Protein AF-A0A835NAH2-F1 (afdb_monomer_lite)

pLDDT: mean 70.69, std 14.14, range [41.22, 88.5]

InterPro domains:
  IPR032443 RAWUL domain [PF16207] (30-83)
  IPR044171 Protein LAX PANICLE 2-like [PTHR47290] (9-101)

Structure (mmCIF, N/CA/C/O backbone):
data_AF-A0A835NAH2-F1
#
_entry.id   AF-A0A835NAH2-F1
#
loop_
_atom_site.group_PDB
_atom_site.id
_atom_site.type_symbol
_atom_site.label_atom_id
_atom_site.label_alt_id
_atom_site.label_comp_id
_atom_site.label_asym_id
_atom_site.label_entity_id
_atom_site.label_seq_id
_atom_site.pdbx_PDB_ins_code
_atom_site.Cartn_x
_atom_site.Cartn_y
_atom_site.Cartn_z
_atom_site.occupancy
_atom_site.B_iso_or_equiv
_atom_site.auth_seq_id
_atom_site.auth_comp_id
_atom_site.auth_asym_id
_atom_site.auth_atom_id
_atom_site.pdbx_PDB_model_num
ATOM 1 N N . MET A 1 1 ? 11.356 6.277 -12.354 1.00 52.03 1 MET A N 1
ATOM 2 C CA . MET A 1 1 ? 10.569 6.919 -11.274 1.00 52.03 1 MET A CA 1
ATOM 3 C C . MET A 1 1 ? 9.251 6.183 -11.184 1.00 52.03 1 MET A C 1
ATOM 5 O O . MET A 1 1 ? 8.492 6.306 -12.127 1.00 52.03 1 MET A O 1
ATOM 9 N N . ILE A 1 2 ? 9.009 5.384 -10.144 1.00 61.72 2 ILE A N 1
ATOM 10 C CA . ILE A 1 2 ? 7.792 4.560 -10.062 1.00 61.72 2 ILE A CA 1
ATOM 11 C C . ILE A 1 2 ? 6.672 5.428 -9.482 1.00 61.72 2 ILE A C 1
ATOM 13 O O . ILE A 1 2 ? 6.851 6.081 -8.451 1.00 61.72 2 ILE A O 1
ATOM 17 N N . LEU A 1 3 ? 5.539 5.483 -10.169 1.00 62.50 3 LEU A N 1
ATOM 18 C CA . LEU A 1 3 ? 4.367 6.243 -9.766 1.00 62.50 3 LEU A CA 1
ATOM 19 C C . LEU A 1 3 ? 3.326 5.262 -9.233 1.00 62.50 3 LEU A C 1
ATOM 21 O O . LEU A 1 3 ? 2.916 4.354 -9.935 1.00 62.50 3 LEU A O 1
ATOM 25 N N . PHE A 1 4 ? 2.914 5.419 -7.989 1.00 67.50 4 PHE A N 1
ATOM 26 C CA . PHE A 1 4 ? 1.952 4.535 -7.355 1.00 67.50 4 PHE A CA 1
ATOM 27 C C . PHE A 1 4 ? 0.558 5.103 -7.490 1.00 67.50 4 PHE A C 1
ATOM 29 O O . PHE A 1 4 ? 0.345 6.184 -6.958 1.00 67.50 4 PHE A O 1
ATOM 36 N N . PHE A 1 5 ? -0.376 4.415 -8.146 1.00 66.19 5 PHE A N 1
ATOM 37 C CA . PHE A 1 5 ? -1.788 4.805 -8.118 1.00 66.19 5 PHE A CA 1
ATOM 38 C C . PHE A 1 5 ? -2.540 3.979 -7.081 1.00 66.19 5 PHE A C 1
ATOM 40 O O . PHE A 1 5 ? -2.578 2.762 -7.185 1.00 66.19 5 PHE A O 1
ATOM 47 N N . MET A 1 6 ? -3.137 4.635 -6.090 1.00 69.06 6 MET A N 1
ATOM 48 C CA . MET A 1 6 ? -3.890 4.001 -5.012 1.00 69.06 6 MET A CA 1
ATOM 49 C C . MET A 1 6 ? -5.392 4.042 -5.310 1.00 69.06 6 MET A C 1
ATOM 51 O O . MET A 1 6 ? -6.033 5.088 -5.169 1.00 69.06 6 MET A O 1
ATOM 55 N N . SER A 1 7 ? -5.968 2.898 -5.679 1.00 66.25 7 SER A N 1
ATOM 56 C CA . SER A 1 7 ? -7.402 2.761 -5.960 1.00 66.25 7 SER A CA 1
ATOM 57 C C . SER A 1 7 ? -8.138 1.992 -4.859 1.00 66.25 7 SER A C 1
ATOM 59 O O . SER A 1 7 ? -7.583 1.093 -4.227 1.00 66.25 7 SER A O 1
ATOM 61 N N . LYS A 1 8 ? -9.402 2.348 -4.616 1.00 66.94 8 LYS A N 1
ATOM 62 C CA . LYS A 1 8 ? -10.269 1.688 -3.629 1.00 66.94 8 LYS A CA 1
ATOM 63 C C . LYS A 1 8 ? -10.888 0.425 -4.226 1.00 66.94 8 LYS A C 1
ATOM 65 O O . LYS A 1 8 ? -11.505 0.503 -5.285 1.00 66.94 8 LYS A O 1
ATOM 70 N N . CYS A 1 9 ? -10.826 -0.703 -3.517 1.00 58.47 9 CYS A N 1
ATOM 71 C CA . CYS A 1 9 ? -11.704 -1.843 -3.812 1.00 58.47 9 CYS A CA 1
ATOM 72 C C . CYS A 1 9 ? -13.105 -1.562 -3.246 1.00 58.47 9 CYS A C 1
ATOM 74 O O . CYS A 1 9 ? -13.284 -1.525 -2.032 1.00 58.47 9 CYS A O 1
ATOM 76 N N . ARG A 1 10 ? -14.096 -1.336 -4.118 1.00 54.84 10 ARG A N 1
ATOM 77 C CA . ARG A 1 10 ? -15.475 -0.923 -3.768 1.00 54.84 10 ARG A CA 1
ATOM 78 C C . ARG A 1 10 ? -16.362 -2.029 -3.161 1.00 54.84 10 ARG A C 1
ATOM 80 O O . ARG A 1 10 ? -17.565 -1.835 -3.061 1.00 54.84 10 ARG A O 1
ATOM 87 N N . THR A 1 11 ? -15.809 -3.175 -2.768 1.00 51.22 11 THR A N 1
ATOM 88 C CA . THR A 1 11 ? -16.594 -4.411 -2.591 1.00 51.22 11 THR A CA 1
ATOM 89 C C . THR A 1 11 ? -16.966 -4.790 -1.152 1.00 51.22 11 THR A C 1
ATOM 91 O O . THR A 1 11 ? -17.663 -5.785 -0.989 1.00 51.22 11 THR A O 1
ATOM 94 N N . LYS A 1 12 ? -16.543 -4.055 -0.108 1.00 48.94 12 LYS A N 1
ATOM 95 C CA . LYS A 1 12 ? -16.954 -4.330 1.288 1.00 48.94 12 LYS A CA 1
ATOM 96 C C . LYS A 1 12 ? -17.115 -3.048 2.114 1.00 48.94 12 LYS A C 1
ATOM 98 O O . LYS A 1 12 ? -16.202 -2.226 2.162 1.00 48.94 12 LYS A O 1
ATOM 103 N N . GLU A 1 13 ? -18.272 -2.894 2.752 1.00 46.44 13 GLU A N 1
ATOM 104 C CA . GLU A 1 13 ? -18.522 -1.939 3.842 1.00 46.44 13 GLU A CA 1
ATOM 105 C C . GLU A 1 13 ? -17.658 -2.308 5.066 1.00 46.44 13 GLU A C 1
ATOM 107 O O . GLU A 1 13 ? -17.446 -3.501 5.292 1.00 46.44 13 GLU A O 1
ATOM 112 N N . PRO A 1 14 ? -17.140 -1.354 5.870 1.00 53.72 14 PRO A N 1
ATOM 113 C CA . PRO A 1 14 ? -17.367 0.092 5.844 1.00 53.72 14 PRO A CA 1
ATOM 114 C C . PRO A 1 14 ? -16.503 0.836 4.811 1.00 53.72 14 PRO A C 1
ATOM 116 O O . PRO A 1 14 ? -15.310 0.575 4.635 1.00 53.72 14 PRO A O 1
ATOM 119 N N . PHE A 1 15 ? -17.114 1.818 4.145 1.00 57.34 15 PHE A N 1
ATOM 120 C CA . PHE A 1 15 ? -16.490 2.613 3.089 1.00 57.34 15 PHE A CA 1
ATOM 121 C C . PHE A 1 15 ? -15.317 3.441 3.631 1.00 57.34 15 PHE A C 1
ATOM 123 O O . PHE A 1 15 ? -15.502 4.414 4.358 1.00 57.34 15 PHE A O 1
ATOM 130 N N . LEU A 1 16 ? -14.085 3.087 3.262 1.00 60.97 16 LEU A N 1
ATOM 131 C CA . LEU A 1 16 ? -12.931 3.923 3.590 1.00 60.97 16 LEU A CA 1
ATOM 132 C C . LEU A 1 16 ? -12.990 5.236 2.780 1.00 60.97 16 LEU A C 1
ATOM 134 O O . LEU A 1 16 ? -13.105 5.155 1.551 1.00 60.97 16 LEU A O 1
ATOM 138 N N . PRO A 1 17 ? -12.782 6.417 3.395 1.00 61.66 17 PRO A N 1
ATOM 139 C CA . PRO A 1 17 ? -12.820 7.701 2.693 1.00 61.66 17 PRO A CA 1
ATOM 140 C C . PRO A 1 17 ? -11.835 7.725 1.516 1.00 61.66 17 PRO A C 1
ATOM 142 O O . PRO A 1 17 ? -10.702 7.243 1.613 1.00 61.66 17 PRO A O 1
ATOM 145 N N . GLN A 1 18 ? -12.276 8.223 0.360 1.00 61.31 18 GLN A N 1
ATOM 146 C CA . GLN A 1 18 ? -11.453 8.289 -0.847 1.00 61.31 18 GLN A CA 1
ATOM 147 C C . GLN A 1 18 ? -10.340 9.329 -0.674 1.00 61.31 18 GLN A C 1
ATOM 149 O O . GLN A 1 18 ? -10.592 10.481 -0.334 1.00 61.31 18 GLN A O 1
ATOM 154 N N . ILE A 1 19 ? -9.092 8.928 -0.923 1.00 65.75 19 ILE A N 1
ATOM 155 C CA . ILE A 1 19 ? -7.945 9.836 -0.841 1.00 65.75 19 ILE A CA 1
ATOM 156 C C . ILE A 1 19 ? -7.896 10.670 -2.126 1.00 65.75 19 ILE A C 1
ATOM 158 O O . ILE A 1 19 ? -7.875 10.123 -3.223 1.00 65.75 19 ILE A O 1
ATOM 162 N N . SER A 1 20 ? -7.861 11.998 -1.994 1.00 52.38 20 SER A N 1
ATOM 163 C CA . SER A 1 20 ? -7.865 12.934 -3.135 1.00 52.38 20 SER A CA 1
ATOM 164 C C . SER A 1 20 ? -6.550 12.924 -3.943 1.00 52.38 20 SER A C 1
ATOM 166 O O . SER A 1 20 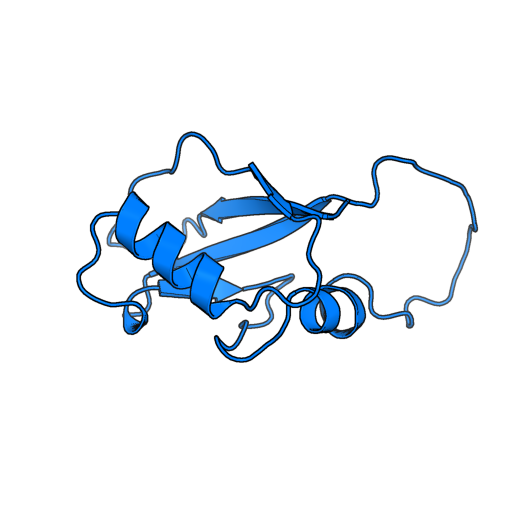? -6.547 13.203 -5.138 1.00 52.38 20 SER A O 1
ATOM 168 N N . LYS A 1 21 ? -5.423 12.534 -3.327 1.00 58.41 21 LYS A N 1
ATOM 169 C CA . LYS A 1 21 ? -4.125 12.334 -4.000 1.00 58.41 21 LYS A CA 1
ATOM 170 C C . LYS A 1 21 ? -3.695 10.872 -3.905 1.00 58.41 21 LYS A C 1
ATOM 172 O O . LYS A 1 21 ? -2.956 10.492 -3.003 1.00 58.41 21 LYS A O 1
ATOM 177 N N . SER A 1 22 ? -4.155 10.065 -4.854 1.00 60.88 22 SER A N 1
ATOM 178 C CA . SER A 1 22 ? -3.812 8.642 -4.958 1.00 60.88 22 SER A CA 1
ATOM 179 C C . SER A 1 22 ? -2.452 8.362 -5.598 1.00 60.88 22 SER A C 1
ATOM 181 O O . SER A 1 22 ? -2.093 7.199 -5.722 1.00 60.88 22 SER A O 1
ATOM 183 N N . TYR A 1 23 ? -1.709 9.388 -6.025 1.00 63.91 23 TYR A N 1
ATOM 184 C CA . TYR A 1 23 ? -0.469 9.226 -6.783 1.00 63.91 23 TYR A CA 1
ATOM 185 C C . TYR A 1 23 ? 0.771 9.475 -5.912 1.00 63.91 23 TYR A C 1
ATOM 187 O O . TYR A 1 23 ? 1.064 10.629 -5.593 1.00 63.91 23 TYR A O 1
ATOM 195 N N . LEU A 1 24 ? 1.524 8.428 -5.547 1.00 70.69 24 LEU A N 1
ATOM 196 C CA . LEU A 1 24 ? 2.810 8.576 -4.846 1.00 70.69 24 LEU A CA 1
ATOM 197 C C . LEU A 1 24 ? 3.976 8.421 -5.827 1.00 70.69 24 LEU A C 1
ATOM 199 O O . LEU A 1 24 ? 4.143 7.375 -6.445 1.00 70.69 24 LEU A O 1
ATOM 203 N N . ARG A 1 25 ? 4.810 9.454 -5.976 1.00 68.38 25 ARG A N 1
ATOM 204 C CA . ARG A 1 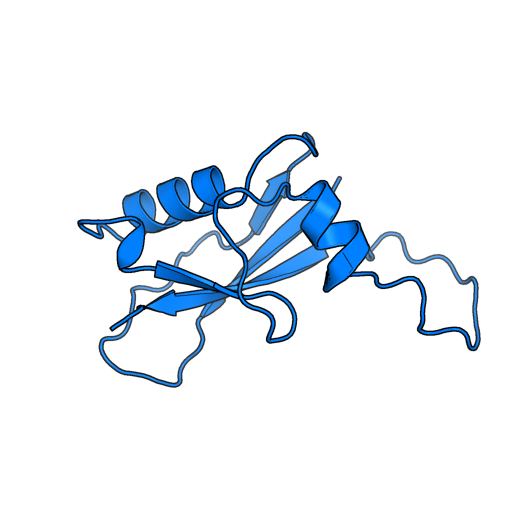25 ? 6.042 9.361 -6.773 1.00 68.38 25 ARG A CA 1
ATOM 205 C C . ARG A 1 25 ? 7.165 8.865 -5.885 1.00 68.38 25 ARG A C 1
ATOM 207 O O . ARG A 1 25 ? 7.668 9.623 -5.062 1.00 68.38 25 ARG A O 1
ATOM 214 N N . ILE A 1 26 ? 7.568 7.616 -6.067 1.00 69.12 26 ILE A N 1
ATOM 215 C CA . ILE A 1 26 ? 8.657 7.031 -5.295 1.00 69.12 26 ILE A CA 1
ATOM 216 C C . ILE A 1 26 ? 9.869 6.881 -6.207 1.00 69.12 26 ILE A C 1
ATOM 218 O O . ILE A 1 26 ? 9.842 6.216 -7.248 1.00 69.12 26 ILE A O 1
ATOM 222 N N . LYS A 1 27 ? 10.942 7.570 -5.819 1.00 64.12 27 LYS A N 1
ATOM 223 C CA . LYS A 1 27 ? 12.261 7.441 -6.442 1.00 64.12 27 LYS A CA 1
ATOM 224 C C . LYS A 1 27 ? 13.140 6.425 -5.710 1.00 64.12 27 LYS A C 1
ATOM 226 O O . LYS A 1 27 ? 14.027 5.867 -6.341 1.00 64.12 27 LYS A O 1
ATOM 231 N N . ASP A 1 28 ? 12.869 6.161 -4.430 1.00 71.81 28 ASP A N 1
ATOM 232 C CA . ASP A 1 28 ? 13.647 5.226 -3.614 1.00 71.81 28 ASP A CA 1
ATOM 233 C C . ASP A 1 28 ? 13.029 3.818 -3.626 1.00 71.81 28 ASP A C 1
ATOM 235 O O . ASP A 1 28 ? 11.962 3.578 -3.062 1.00 71.81 28 ASP A O 1
ATOM 239 N N . GLY A 1 29 ? 13.706 2.874 -4.283 1.00 68.44 29 GLY A N 1
ATOM 240 C CA . GLY A 1 29 ? 13.280 1.473 -4.351 1.00 68.44 29 GLY A CA 1
ATOM 241 C C . GLY A 1 29 ? 13.380 0.720 -3.019 1.00 68.44 29 GLY A C 1
ATOM 242 O O . GLY A 1 29 ? 12.754 -0.330 -2.878 1.00 68.44 29 GLY A O 1
ATOM 243 N N . ARG A 1 30 ? 14.117 1.262 -2.036 1.00 78.19 30 ARG A N 1
ATOM 244 C CA . ARG A 1 30 ? 14.281 0.668 -0.696 1.00 78.19 30 ARG A CA 1
ATOM 245 C C . ARG A 1 30 ? 13.103 0.937 0.231 1.00 78.19 30 ARG A C 1
ATOM 247 O O . ARG A 1 30 ? 13.023 0.360 1.312 1.00 78.19 30 ARG A O 1
ATOM 254 N N . MET A 1 31 ? 12.188 1.809 -0.179 1.00 84.06 31 MET A N 1
ATOM 255 C CA . MET A 1 31 ? 10.966 2.064 0.565 1.00 84.06 31 MET A CA 1
ATOM 256 C C . MET A 1 31 ? 10.122 0.786 0.634 1.00 84.06 31 MET A C 1
ATOM 258 O O . MET A 1 31 ? 9.991 0.054 -0.349 1.00 84.06 31 MET A O 1
ATOM 262 N N . THR A 1 32 ? 9.575 0.500 1.813 1.00 88.50 32 THR A N 1
ATOM 263 C CA . THR A 1 32 ? 8.757 -0.689 2.068 1.00 88.50 32 THR A CA 1
ATOM 264 C C . THR A 1 32 ? 7.270 -0.376 1.982 1.00 88.50 32 THR A C 1
ATOM 266 O O . THR A 1 32 ? 6.836 0.768 2.161 1.00 88.50 32 THR A O 1
ATOM 269 N N . VAL A 1 33 ? 6.469 -1.415 1.752 1.00 86.75 33 VAL A N 1
ATOM 270 C CA . VAL A 1 33 ? 5.001 -1.339 1.750 1.00 86.75 33 VAL A CA 1
ATOM 271 C C . VAL A 1 33 ? 4.477 -0.813 3.088 1.00 86.75 33 VAL A C 1
ATOM 273 O O . VAL A 1 33 ? 3.516 -0.046 3.104 1.00 86.75 33 VAL A O 1
ATOM 276 N N . ARG A 1 34 ? 5.154 -1.117 4.204 1.00 87.31 34 ARG A N 1
ATOM 277 C CA . ARG A 1 34 ? 4.815 -0.596 5.536 1.00 87.31 34 ARG A CA 1
ATOM 278 C C . ARG A 1 34 ? 4.729 0.928 5.585 1.00 87.31 34 ARG A C 1
ATOM 280 O O . ARG A 1 34 ? 3.828 1.475 6.211 1.00 87.31 34 ARG A O 1
ATOM 287 N N . LEU A 1 35 ? 5.644 1.637 4.924 1.00 86.25 35 LEU A N 1
ATOM 288 C CA . LEU A 1 35 ? 5.613 3.101 4.928 1.00 86.25 35 LEU A CA 1
ATOM 289 C C . LEU A 1 35 ? 4.410 3.635 4.132 1.00 86.25 35 LEU A C 1
ATOM 291 O O . LEU A 1 35 ? 3.820 4.650 4.501 1.00 86.25 35 LEU A O 1
ATOM 295 N N . LEU A 1 36 ? 3.998 2.904 3.093 1.00 82.75 36 LEU A N 1
ATOM 296 C CA . LEU A 1 36 ? 2.769 3.166 2.348 1.00 82.75 36 LEU A CA 1
ATOM 297 C C . LEU A 1 36 ? 1.520 2.909 3.205 1.00 82.75 36 LEU A C 1
ATOM 299 O O . LEU A 1 36 ? 0.604 3.726 3.205 1.00 82.75 36 LEU A O 1
ATOM 303 N N . MET A 1 37 ? 1.506 1.819 3.978 1.00 85.75 37 MET A N 1
ATOM 304 C CA . MET A 1 37 ? 0.436 1.512 4.935 1.00 85.75 37 MET A CA 1
ATOM 305 C C . MET A 1 37 ? 0.315 2.609 5.990 1.00 85.75 37 MET A C 1
ATOM 307 O O . MET A 1 37 ? -0.762 3.174 6.143 1.00 85.75 37 MET A O 1
ATOM 311 N N . LYS A 1 38 ? 1.421 3.007 6.631 1.00 86.94 38 LYS A N 1
ATOM 312 C CA . LYS A 1 38 ? 1.449 4.133 7.580 1.00 86.94 38 LYS A CA 1
ATOM 313 C C . LYS A 1 38 ? 0.906 5.423 6.977 1.00 86.94 38 LYS A C 1
ATOM 315 O O . LYS A 1 38 ? 0.133 6.132 7.619 1.00 86.94 38 LYS A O 1
ATOM 320 N N . TYR A 1 39 ? 1.294 5.724 5.739 1.00 84.75 39 TYR A N 1
ATOM 321 C CA . TYR A 1 39 ? 0.782 6.889 5.026 1.00 84.75 39 TYR A CA 1
ATOM 322 C C . TYR A 1 39 ? -0.736 6.809 4.838 1.00 84.75 39 TYR A C 1
ATOM 324 O O . TYR A 1 39 ? -1.439 7.779 5.115 1.00 84.75 39 TYR A O 1
ATOM 332 N N . LEU A 1 40 ? -1.247 5.655 4.404 1.00 80.06 40 LEU A N 1
ATOM 333 C CA . LEU A 1 40 ? -2.676 5.437 4.211 1.00 80.06 40 LEU A CA 1
ATOM 334 C C . LEU A 1 40 ? -3.451 5.512 5.528 1.00 80.06 40 LEU A C 1
ATOM 336 O O . LEU A 1 40 ? -4.442 6.226 5.579 1.00 80.06 40 LEU A O 1
ATOM 340 N N . VAL A 1 41 ? -2.987 4.854 6.590 1.00 83.88 41 VAL A N 1
ATOM 341 C CA . VAL A 1 41 ? -3.577 4.911 7.941 1.00 83.88 41 VAL A CA 1
ATOM 342 C C . VAL A 1 41 ? -3.671 6.353 8.421 1.00 83.88 41 VAL A C 1
ATOM 344 O O . VAL A 1 41 ? -4.749 6.816 8.785 1.00 83.88 41 VAL A O 1
ATOM 347 N N . SER A 1 42 ? -2.573 7.107 8.318 1.00 84.88 42 SER A N 1
ATOM 348 C CA . SER A 1 42 ? -2.533 8.519 8.703 1.00 84.88 42 SER A CA 1
ATOM 349 C C . SER A 1 42 ? -3.487 9.377 7.863 1.00 84.88 42 SER A C 1
ATOM 351 O O . SER A 1 42 ? -4.188 10.239 8.395 1.00 84.88 42 SER A O 1
ATOM 353 N N . LYS A 1 43 ? -3.567 9.124 6.549 1.00 82.56 43 LYS A N 1
ATOM 354 C CA . LYS A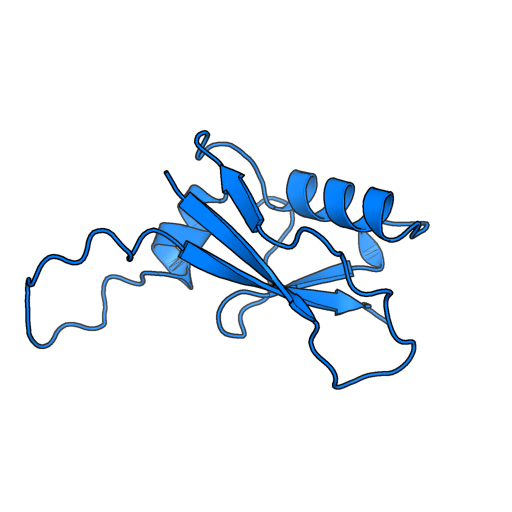 1 43 ? -4.478 9.835 5.639 1.00 82.56 43 LYS A CA 1
ATOM 355 C C . LYS A 1 43 ? -5.946 9.487 5.850 1.00 82.56 43 LYS A C 1
ATOM 357 O O . LYS A 1 43 ? -6.791 10.355 5.661 1.00 82.56 43 LYS A O 1
ATOM 362 N N . LEU A 1 44 ? -6.238 8.241 6.198 1.00 79.06 44 LEU A N 1
ATOM 363 C CA . LEU A 1 44 ? -7.586 7.716 6.394 1.00 79.06 44 LEU A CA 1
ATOM 364 C C . LEU A 1 44 ? -8.060 7.840 7.843 1.00 79.06 44 LEU A C 1
ATOM 366 O O . LEU A 1 44 ? -9.218 7.531 8.095 1.00 79.06 44 LEU A O 1
ATOM 370 N N . ARG A 1 45 ? -7.194 8.308 8.758 1.00 80.81 45 ARG A N 1
ATOM 371 C CA . ARG A 1 45 ? -7.459 8.393 10.203 1.00 80.81 45 ARG A CA 1
ATOM 372 C C . ARG A 1 45 ? -7.866 7.030 10.787 1.00 80.81 45 ARG A C 1
ATOM 374 O O . ARG A 1 45 ? -8.819 6.955 11.549 1.00 80.81 45 ARG A O 1
ATOM 381 N N . LEU A 1 46 ? -7.169 5.968 10.378 1.00 81.62 46 LEU A N 1
ATOM 382 C CA . LEU A 1 46 ? -7.335 4.626 10.951 1.00 81.62 46 LEU A CA 1
ATOM 383 C C . LEU A 1 46 ? -6.502 4.490 12.233 1.00 81.62 46 LEU A C 1
ATOM 385 O O . LEU A 1 46 ? -5.493 5.186 12.377 1.00 81.62 46 LEU A O 1
ATOM 389 N N . ASP A 1 47 ? -6.907 3.590 13.127 1.00 81.69 47 ASP A N 1
ATOM 390 C CA . ASP A 1 47 ? -6.230 3.347 14.404 1.00 81.69 47 ASP A CA 1
ATOM 391 C C . ASP A 1 47 ? -4.984 2.472 14.221 1.00 81.69 47 ASP A C 1
ATOM 393 O O . ASP A 1 47 ? -3.974 2.675 14.897 1.00 81.69 47 ASP A O 1
ATOM 397 N N . SER A 1 48 ? -5.010 1.522 13.275 1.00 82.50 48 SER A N 1
ATOM 398 C CA . SER A 1 48 ? -3.899 0.584 13.070 1.00 82.50 48 SER A CA 1
ATOM 399 C C . SER A 1 48 ? -3.538 0.320 11.605 1.00 82.50 48 SER A C 1
ATOM 401 O O . SER A 1 48 ? -4.388 0.265 10.719 1.00 82.50 48 SER A O 1
ATOM 403 N N . GLU A 1 49 ? -2.247 0.050 11.362 1.00 82.38 49 GLU A N 1
ATOM 404 C CA . GLU A 1 49 ? -1.719 -0.508 10.100 1.00 82.38 49 GLU A CA 1
ATOM 405 C C . GLU A 1 49 ? -2.358 -1.855 9.743 1.00 82.38 49 GLU A C 1
ATOM 407 O O . GLU A 1 49 ? -2.395 -2.213 8.570 1.00 82.38 49 GLU A O 1
ATOM 412 N N . SER A 1 50 ? -2.893 -2.573 10.732 1.00 80.50 50 SER A N 1
ATOM 413 C CA . SER A 1 50 ? -3.537 -3.877 10.532 1.00 80.50 50 SER A CA 1
ATOM 414 C C . SER A 1 50 ? -4.935 -3.766 9.918 1.00 80.50 50 SER A C 1
ATOM 416 O O . SER A 1 50 ? -5.429 -4.725 9.339 1.00 80.50 50 SER A O 1
ATOM 418 N N . GLU A 1 51 ? -5.572 -2.594 10.000 1.00 81.00 51 GLU A N 1
ATOM 419 C CA . GLU A 1 51 ? -6.903 -2.366 9.424 1.00 81.00 51 GLU A CA 1
ATOM 420 C C . GLU A 1 51 ? -6.862 -2.121 7.913 1.00 81.00 51 GLU A C 1
ATOM 422 O O . GLU A 1 51 ? -7.908 -1.977 7.276 1.00 81.00 51 GLU A O 1
ATOM 427 N N . ILE A 1 52 ? -5.671 -2.028 7.317 1.00 81.31 52 ILE A N 1
ATOM 428 C CA . ILE A 1 52 ? -5.514 -1.776 5.892 1.00 81.31 52 ILE A CA 1
ATOM 429 C C . ILE A 1 52 ? -4.7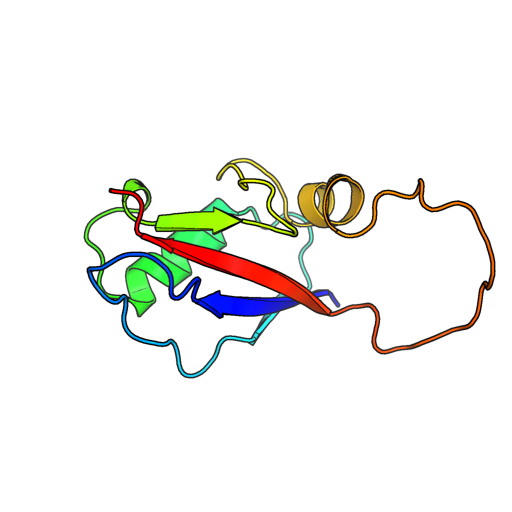07 -2.876 5.228 1.00 81.31 52 ILE A C 1
ATOM 431 O O . ILE A 1 52 ? -3.610 -3.231 5.641 1.00 81.31 52 ILE A O 1
ATOM 435 N N . GLU A 1 53 ? -5.237 -3.368 4.120 1.00 85.44 53 GLU A N 1
ATOM 436 C CA . GLU A 1 53 ? -4.528 -4.284 3.248 1.00 85.44 53 GLU A CA 1
ATOM 437 C C . GLU A 1 53 ? -4.246 -3.598 1.926 1.00 85.44 53 GLU A C 1
ATOM 439 O O . GLU A 1 53 ? -5.117 -2.951 1.334 1.00 85.44 53 GLU A O 1
ATOM 444 N N . ILE A 1 54 ? -3.017 -3.766 1.451 1.00 85.19 54 ILE A N 1
ATOM 445 C CA . ILE A 1 54 ? -2.591 -3.308 0.136 1.00 85.19 54 ILE A CA 1
ATOM 446 C C . ILE A 1 54 ? -2.447 -4.538 -0.747 1.00 85.19 54 ILE A C 1
ATOM 448 O O . ILE A 1 54 ? -1.896 -5.556 -0.343 1.00 85.19 54 ILE A O 1
ATOM 452 N N . THR A 1 55 ? -2.950 -4.440 -1.964 1.00 85.12 55 THR A N 1
ATOM 453 C CA . THR A 1 55 ? -2.926 -5.488 -2.975 1.00 85.12 55 THR A CA 1
ATOM 454 C C . THR A 1 55 ? -2.403 -4.909 -4.288 1.00 85.12 55 THR A C 1
ATOM 456 O O . THR A 1 55 ? -2.645 -3.748 -4.611 1.00 85.12 55 THR A O 1
ATOM 459 N N . CYS A 1 56 ? -1.663 -5.695 -5.056 1.00 84.50 56 CYS A N 1
ATOM 460 C CA . CYS A 1 56 ? -1.157 -5.336 -6.377 1.00 84.50 56 CYS A CA 1
ATOM 461 C C . CYS A 1 56 ? -1.540 -6.454 -7.340 1.00 84.50 56 CYS A C 1
ATOM 463 O O . CYS A 1 56 ? -1.194 -7.603 -7.087 1.00 84.50 56 CYS A O 1
ATOM 465 N N . ARG A 1 57 ? -2.291 -6.152 -8.409 1.00 78.25 57 ARG A N 1
ATOM 466 C CA . ARG A 1 57 ? -2.779 -7.171 -9.365 1.00 78.25 57 ARG A CA 1
ATOM 467 C C . ARG A 1 57 ? -3.404 -8.406 -8.677 1.00 78.25 57 ARG A C 1
ATOM 469 O O . ARG A 1 57 ? -3.107 -9.541 -9.028 1.00 78.25 57 ARG A O 1
ATOM 476 N N . GLY A 1 58 ? -4.204 -8.186 -7.629 1.00 78.06 58 GLY A N 1
ATOM 477 C CA . GLY A 1 58 ? -4.836 -9.258 -6.844 1.00 78.06 58 GLY A CA 1
ATOM 478 C C . GLY A 1 58 ? -3.944 -9.947 -5.799 1.00 78.06 58 GLY A C 1
ATOM 479 O O . GLY A 1 58 ? -4.465 -10.695 -4.980 1.00 78.06 58 GLY A O 1
ATOM 480 N N . HIS A 1 59 ? -2.640 -9.663 -5.758 1.00 83.94 59 HIS A N 1
ATOM 481 C CA . HIS A 1 59 ? -1.718 -10.215 -4.762 1.00 83.94 59 HIS A CA 1
ATOM 482 C C . HIS A 1 59 ? -1.631 -9.311 -3.537 1.00 83.94 59 HIS A C 1
ATOM 484 O O . HIS A 1 59 ? -1.403 -8.109 -3.673 1.00 83.94 59 HIS A O 1
ATOM 490 N N . GLN A 1 60 ? -1.775 -9.874 -2.339 1.00 85.75 60 GLN A N 1
ATOM 491 C CA . GLN A 1 60 ? -1.596 -9.135 -1.091 1.00 85.75 60 GLN A CA 1
ATOM 492 C C . GLN A 1 60 ? -0.128 -8.761 -0.885 1.00 85.75 60 GLN A C 1
ATOM 494 O O . GLN A 1 60 ? 0.770 -9.593 -0.996 1.00 85.75 60 GLN A O 1
ATOM 499 N N . LEU A 1 61 ? 0.113 -7.489 -0.577 1.00 87.69 61 LEU A N 1
ATOM 500 C CA . LEU A 1 61 ? 1.440 -6.972 -0.296 1.00 87.69 61 LEU A CA 1
ATOM 501 C C . LEU A 1 61 ? 1.713 -7.007 1.200 1.00 87.69 61 LEU A C 1
ATOM 503 O O . LEU A 1 61 ? 1.018 -6.365 1.988 1.00 87.69 61 LEU A O 1
ATOM 507 N N . LEU A 1 62 ? 2.775 -7.713 1.573 1.00 88.25 62 LEU A N 1
ATOM 508 C CA . LEU A 1 62 ? 3.234 -7.766 2.951 1.00 88.25 62 LEU A CA 1
ATOM 509 C C . LEU A 1 62 ? 4.027 -6.496 3.309 1.00 88.25 62 LEU A C 1
ATOM 511 O O . LEU A 1 62 ? 4.777 -5.981 2.475 1.00 88.25 62 LEU A O 1
ATOM 515 N N . PRO A 1 63 ? 3.912 -5.991 4.552 1.00 86.75 63 PRO A N 1
ATOM 516 C CA . PRO A 1 63 ? 4.518 -4.723 4.969 1.00 86.75 63 PRO A CA 1
ATOM 517 C C . PRO A 1 63 ? 6.048 -4.708 4.852 1.00 86.75 63 PRO A C 1
ATOM 519 O O . PRO A 1 63 ? 6.641 -3.650 4.640 1.00 86.75 63 PRO A O 1
ATOM 522 N N . PHE A 1 64 ? 6.694 -5.869 4.964 1.00 87.38 64 PHE A N 1
ATOM 523 C CA . PHE A 1 64 ? 8.146 -6.010 4.855 1.00 87.38 64 PHE A CA 1
ATOM 524 C C . PHE A 1 64 ? 8.659 -6.034 3.409 1.00 87.38 64 PHE A C 1
ATOM 526 O O . PHE A 1 64 ? 9.867 -5.931 3.198 1.00 87.38 64 PHE A O 1
ATOM 533 N N . LEU A 1 65 ? 7.777 -6.148 2.410 1.00 88.31 65 LEU A N 1
ATOM 534 C CA . LEU A 1 65 ? 8.196 -6.134 1.013 1.00 88.31 65 LEU A CA 1
ATOM 535 C C . LEU A 1 65 ? 8.679 -4.742 0.620 1.00 88.31 65 LEU A C 1
ATOM 537 O O . LEU A 1 65 ? 8.068 -3.720 0.951 1.00 88.31 65 LEU A O 1
ATOM 541 N N . THR A 1 66 ? 9.775 -4.709 -0.129 1.00 87.81 66 THR A N 1
ATOM 542 C CA . THR A 1 66 ? 10.252 -3.486 -0.765 1.00 87.81 66 THR A CA 1
ATOM 543 C C . THR A 1 66 ? 9.454 -3.225 -2.028 1.00 87.81 66 THR A C 1
ATOM 545 O O . THR A 1 66 ? 9.001 -4.138 -2.719 1.00 87.81 66 THR A O 1
ATOM 548 N N . LEU A 1 67 ? 9.302 -1.954 -2.371 1.00 81.69 67 LEU A N 1
ATOM 549 C CA . LEU A 1 67 ? 8.609 -1.570 -3.593 1.00 81.69 67 LEU A CA 1
ATOM 550 C C . LEU A 1 67 ? 9.334 -2.049 -4.851 1.00 81.69 67 LEU A C 1
ATOM 552 O O . LEU A 1 67 ? 8.682 -2.337 -5.853 1.00 81.69 67 LEU A O 1
ATOM 556 N N . GLN A 1 68 ? 10.660 -2.185 -4.787 1.00 82.12 68 GLN A N 1
ATOM 557 C CA . GLN A 1 68 ? 11.431 -2.848 -5.832 1.00 82.12 68 GLN A CA 1
ATOM 558 C C . GLN A 1 68 ? 11.018 -4.316 -5.985 1.00 82.12 68 GLN A C 1
ATOM 560 O O . GLN A 1 68 ? 10.718 -4.744 -7.095 1.00 82.12 68 GLN A O 1
ATOM 565 N N . HIS A 1 69 ? 10.917 -5.064 -4.882 1.00 84.56 69 HIS A N 1
ATOM 566 C CA . HIS A 1 69 ? 10.486 -6.458 -4.930 1.00 84.56 69 HIS A CA 1
ATOM 567 C C . HIS A 1 69 ? 9.068 -6.590 -5.500 1.00 84.56 69 HIS A C 1
ATOM 569 O O . HIS A 1 69 ? 8.848 -7.403 -6.392 1.00 84.56 69 HIS A O 1
ATOM 575 N N . VAL A 1 70 ? 8.125 -5.750 -5.054 1.00 83.75 70 VAL A N 1
ATOM 576 C CA . VAL A 1 70 ? 6.752 -5.718 -5.593 1.00 83.75 70 VAL A CA 1
ATOM 577 C C . VAL A 1 70 ? 6.754 -5.415 -7.092 1.00 83.75 70 VAL A C 1
ATOM 579 O O . VAL A 1 70 ? 6.012 -6.037 -7.851 1.00 83.75 70 VAL A O 1
ATOM 582 N N . ARG A 1 71 ? 7.605 -4.489 -7.542 1.00 79.06 71 ARG A N 1
ATOM 583 C CA . ARG A 1 71 ? 7.728 -4.167 -8.963 1.00 79.06 71 ARG A CA 1
ATOM 584 C C . ARG A 1 71 ? 8.209 -5.368 -9.775 1.00 79.06 71 ARG A C 1
ATOM 586 O O . ARG A 1 71 ? 7.594 -5.688 -10.785 1.00 79.06 71 ARG A O 1
ATOM 593 N N . ASP A 1 72 ? 9.293 -5.998 -9.339 1.00 79.38 72 ASP A N 1
ATOM 594 C CA . ASP A 1 72 ? 9.977 -7.042 -10.104 1.00 79.38 72 ASP A CA 1
ATOM 595 C C . ASP A 1 72 ? 9.261 -8.401 -10.041 1.00 79.38 72 ASP A C 1
ATOM 597 O O . ASP A 1 72 ? 9.357 -9.177 -10.986 1.00 79.38 72 ASP A O 1
ATOM 601 N N . ASN A 1 73 ? 8.535 -8.688 -8.954 1.00 80.56 73 ASN A N 1
ATOM 602 C CA . ASN A 1 73 ? 7.898 -9.993 -8.732 1.00 80.56 73 ASN A CA 1
ATOM 603 C C . ASN A 1 73 ? 6.384 -9.984 -8.985 1.00 80.56 73 ASN A C 1
ATOM 605 O O . ASN A 1 73 ? 5.829 -11.020 -9.327 1.00 80.56 73 ASN A O 1
ATOM 609 N N . ILE A 1 74 ? 5.703 -8.843 -8.813 1.00 82.12 74 ILE A N 1
ATOM 610 C CA . ILE A 1 74 ? 4.229 -8.781 -8.844 1.00 82.12 74 ILE A CA 1
ATOM 611 C C . ILE A 1 74 ? 3.731 -7.918 -10.005 1.00 82.12 74 ILE A C 1
ATOM 613 O O . ILE A 1 74 ? 2.829 -8.313 -10.741 1.00 82.12 74 ILE A O 1
ATOM 617 N N . TRP A 1 75 ? 4.301 -6.726 -10.186 1.00 75.31 75 TRP A N 1
ATOM 618 C CA . TRP A 1 75 ? 3.847 -5.784 -11.213 1.00 75.31 75 TRP A CA 1
ATOM 619 C C . TRP A 1 75 ? 4.379 -6.092 -12.608 1.00 75.31 75 TRP A C 1
ATOM 621 O O . TRP A 1 75 ? 3.639 -5.999 -13.581 1.00 75.31 75 TRP A O 1
ATOM 631 N N . SER A 1 76 ? 5.653 -6.450 -12.707 1.00 68.81 76 SER A N 1
ATOM 632 C CA . SER A 1 76 ? 6.312 -6.798 -13.960 1.00 68.81 76 SER A CA 1
ATOM 633 C C . SER A 1 76 ? 6.998 -8.154 -13.818 1.00 68.81 76 SER A C 1
ATOM 635 O O . SER A 1 76 ? 8.229 -8.210 -13.899 1.00 68.81 76 SER A O 1
ATOM 637 N N . PRO A 1 77 ? 6.239 -9.249 -13.604 1.00 58.53 77 PRO A N 1
ATOM 638 C CA . PRO A 1 77 ? 6.814 -10.573 -13.751 1.00 58.53 77 PRO A CA 1
ATOM 639 C C . PRO A 1 77 ? 7.322 -10.651 -15.192 1.00 58.53 77 PRO A C 1
ATOM 641 O O . PRO A 1 77 ? 6.569 -10.433 -16.138 1.00 58.53 77 PRO A O 1
ATOM 644 N N . ARG A 1 78 ? 8.623 -10.882 -15.367 1.00 54.47 78 ARG A N 1
ATOM 645 C CA . ARG A 1 78 ? 9.274 -10.959 -16.688 1.00 54.47 78 ARG A CA 1
ATOM 646 C C . ARG A 1 78 ? 8.745 -12.116 -17.559 1.00 54.47 78 ARG A C 1
ATOM 648 O O . ARG A 1 78 ? 9.146 -12.233 -18.708 1.00 54.47 78 ARG A O 1
ATOM 655 N N . ASP A 1 79 ? 7.805 -12.902 -17.039 1.00 45.28 79 ASP A N 1
ATOM 656 C CA . ASP A 1 79 ? 7.184 -14.081 -17.643 1.00 45.28 79 ASP A CA 1
ATOM 657 C C . ASP A 1 79 ? 5.803 -13.809 -18.267 1.00 45.28 79 ASP A C 1
ATOM 659 O O . ASP A 1 79 ? 4.849 -14.567 -18.114 1.00 45.28 79 ASP A O 1
ATOM 663 N N . ALA A 1 80 ? 5.694 -12.723 -19.027 1.00 44.16 80 ALA A N 1
ATOM 664 C CA . ALA A 1 80 ? 4.780 -12.679 -20.167 1.00 44.16 80 ALA A CA 1
ATOM 665 C C . ALA A 1 80 ? 5.626 -12.508 -21.434 1.00 44.16 80 ALA A C 1
ATOM 667 O O . ALA A 1 80 ? 5.604 -11.480 -22.108 1.00 44.16 80 ALA A O 1
ATOM 668 N N . LEU A 1 81 ? 6.456 -13.517 -21.703 1.00 52.62 81 LEU A N 1
ATOM 669 C CA . LEU A 1 81 ? 7.158 -13.690 -22.967 1.00 52.62 81 LEU A CA 1
ATOM 670 C C . LEU A 1 81 ? 6.126 -13.859 -24.088 1.00 52.62 81 LEU A C 1
ATOM 672 O O . LEU A 1 81 ? 5.673 -14.972 -24.298 1.00 52.62 81 LEU A O 1
ATOM 676 N N . THR A 1 82 ? 5.769 -12.782 -24.794 1.00 41.41 82 THR A N 1
ATOM 677 C CA . THR A 1 82 ? 5.446 -12.780 -26.235 1.00 41.41 82 THR A CA 1
ATOM 678 C C . THR A 1 82 ? 5.101 -11.359 -26.699 1.00 41.41 82 THR A C 1
ATOM 680 O O . THR A 1 82 ? 4.078 -10.817 -26.299 1.00 41.41 82 THR A O 1
ATOM 683 N N . LEU A 1 83 ? 5.910 -10.847 -27.636 1.00 41.78 83 LEU A N 1
ATOM 684 C CA . LEU A 1 83 ? 5.629 -9.757 -28.587 1.00 41.78 83 LEU A CA 1
ATOM 685 C C . LEU A 1 83 ? 5.755 -8.302 -28.076 1.00 41.78 83 LEU A C 1
ATOM 687 O O . LEU A 1 83 ? 4.983 -7.834 -27.253 1.00 41.78 83 LEU A O 1
ATOM 691 N N . LEU A 1 84 ? 6.686 -7.589 -28.725 1.00 43.91 84 LEU A N 1
ATOM 692 C CA . LEU A 1 84 ? 6.982 -6.146 -28.718 1.00 43.91 84 LEU A CA 1
ATOM 693 C C . LEU A 1 84 ? 7.911 -5.587 -27.617 1.00 43.91 84 LEU A C 1
ATOM 695 O O . LEU A 1 84 ? 7.489 -5.340 -26.490 1.00 43.91 84 LEU A O 1
ATOM 699 N N . PRO A 1 85 ? 9.164 -5.235 -27.974 1.00 50.66 85 PRO A N 1
ATOM 700 C CA . PRO A 1 85 ? 9.942 -4.227 -27.276 1.00 50.66 85 PRO A CA 1
ATOM 701 C C . PRO A 1 85 ? 9.600 -2.845 -27.857 1.00 50.66 85 PRO A C 1
ATOM 703 O O . PRO A 1 85 ? 10.447 -2.205 -28.469 1.00 50.66 85 PRO A O 1
ATOM 706 N N . GLU A 1 86 ? 8.364 -2.371 -27.708 1.00 41.22 86 GLU A N 1
ATOM 707 C CA . GLU A 1 86 ? 8.037 -0.988 -28.079 1.00 41.22 86 GLU A CA 1
ATOM 708 C C . GLU A 1 86 ? 7.775 -0.158 -26.829 1.00 41.22 86 GLU A C 1
ATOM 710 O O . GLU A 1 86 ? 6.693 -0.133 -26.257 1.00 41.22 86 GLU A O 1
ATOM 715 N N . SER A 1 87 ? 8.862 0.486 -26.397 1.00 54.16 87 SER A N 1
ATOM 716 C CA . SER A 1 87 ? 8.900 1.856 -25.889 1.00 54.16 87 SER A CA 1
ATOM 717 C C . SER A 1 87 ? 7.536 2.474 -25.559 1.00 54.16 87 SER A C 1
ATOM 719 O O . SER A 1 87 ? 6.875 3.039 -26.431 1.00 54.16 87 SER A O 1
ATOM 721 N N . SER A 1 88 ? 7.200 2.538 -24.272 1.00 45.03 88 SER A N 1
ATOM 722 C CA . SER A 1 88 ? 6.293 3.568 -23.787 1.00 45.03 88 SER A CA 1
ATOM 723 C C . SER A 1 88 ? 6.783 4.143 -22.462 1.00 45.03 88 SER A C 1
ATOM 725 O O . SER A 1 88 ? 6.887 3.484 -21.429 1.00 45.03 88 SER A O 1
ATOM 727 N N . THR A 1 89 ? 7.102 5.433 -22.472 1.00 47.91 89 THR A N 1
ATOM 728 C CA . THR A 1 89 ? 7.573 6.211 -21.314 1.00 47.91 89 THR A CA 1
ATOM 729 C C . THR A 1 89 ? 6.512 6.362 -20.207 1.00 47.91 89 THR A C 1
ATOM 731 O O . THR A 1 89 ? 6.757 7.019 -19.191 1.00 47.91 89 THR A O 1
ATOM 734 N N . THR A 1 90 ? 5.348 5.718 -20.357 1.00 47.22 90 THR A N 1
ATOM 735 C CA . THR A 1 90 ? 4.255 5.633 -19.379 1.00 47.22 90 THR A CA 1
ATOM 736 C C . THR A 1 90 ? 4.263 4.367 -18.508 1.00 47.22 90 THR A C 1
ATOM 738 O O . THR A 1 90 ? 3.526 4.324 -17.523 1.00 47.22 90 THR A O 1
ATOM 741 N N . ASP A 1 91 ? 5.138 3.383 -18.759 1.00 54.12 91 ASP A N 1
ATOM 742 C CA . ASP A 1 91 ? 5.203 2.088 -18.037 1.00 54.12 91 ASP A CA 1
ATOM 743 C C . ASP A 1 91 ? 5.736 2.150 -16.593 1.00 54.12 91 ASP A C 1
ATOM 745 O O . ASP A 1 91 ? 6.078 1.147 -15.959 1.00 54.12 91 ASP A O 1
ATOM 749 N N . HIS A 1 92 ? 5.828 3.346 -16.022 1.00 63.25 92 HIS A N 1
ATOM 750 C CA . HIS A 1 92 ? 6.324 3.531 -14.665 1.00 63.25 92 HIS A CA 1
ATOM 751 C C . HIS A 1 92 ? 5.221 3.640 -13.608 1.00 63.25 92 HIS A C 1
ATOM 753 O O . HIS A 1 92 ? 5.544 3.848 -12.437 1.00 63.25 92 HIS A O 1
ATOM 759 N N . VAL A 1 93 ? 3.943 3.525 -13.981 1.00 67.62 93 VAL A N 1
ATOM 760 C CA . VAL A 1 93 ? 2.825 3.679 -13.041 1.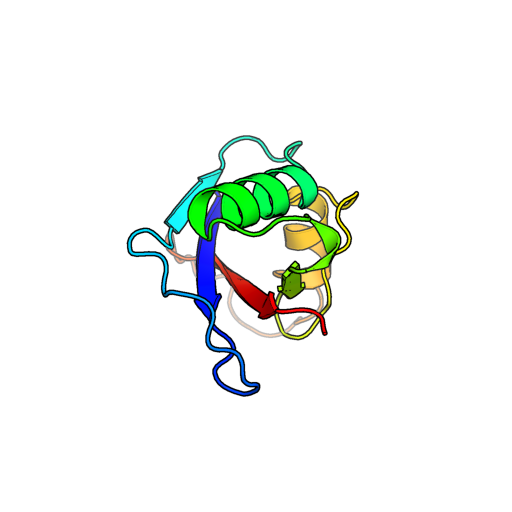00 67.62 93 VAL A CA 1
ATOM 761 C C . VAL A 1 93 ? 2.383 2.326 -12.480 1.00 67.62 93 VAL A C 1
ATOM 763 O O . VAL A 1 93 ? 1.603 1.631 -13.111 1.00 67.62 93 VAL A O 1
ATOM 766 N N . MET A 1 94 ? 2.840 1.970 -11.278 1.00 74.44 94 MET A N 1
ATOM 767 C CA . MET A 1 94 ? 2.381 0.795 -10.536 1.00 74.44 94 MET A CA 1
ATOM 768 C C . MET A 1 94 ? 1.052 1.082 -9.826 1.00 74.44 94 MET A C 1
ATOM 770 O O . MET A 1 94 ? 0.971 1.919 -8.931 1.00 74.44 94 MET A O 1
ATOM 774 N N . VAL A 1 95 ? -0.008 0.374 -10.196 1.00 75.75 95 VAL A N 1
ATOM 775 C CA . VAL A 1 95 ? -1.320 0.494 -9.552 1.00 75.75 95 VAL A CA 1
ATOM 776 C C . VAL A 1 95 ? -1.397 -0.439 -8.345 1.00 75.75 95 VAL A C 1
ATOM 778 O O . VAL A 1 95 ? -1.270 -1.656 -8.468 1.00 75.75 95 VAL A O 1
ATOM 781 N N . LEU A 1 96 ? -1.640 0.146 -7.176 1.00 81.00 96 LEU A N 1
ATOM 782 C CA . LEU A 1 96 ? -1.922 -0.550 -5.930 1.00 81.00 96 LEU A CA 1
ATOM 783 C C . LEU A 1 96 ? -3.377 -0.332 -5.531 1.00 81.00 96 LEU A C 1
ATOM 785 O O . LEU A 1 96 ? -3.907 0.777 -5.553 1.00 81.00 96 LEU A O 1
ATOM 789 N N . HIS A 1 97 ? -4.021 -1.399 -5.102 1.00 80.44 97 HIS A N 1
ATOM 790 C CA . HIS A 1 97 ? -5.364 -1.362 -4.561 1.00 80.44 97 HIS A CA 1
ATOM 791 C C . H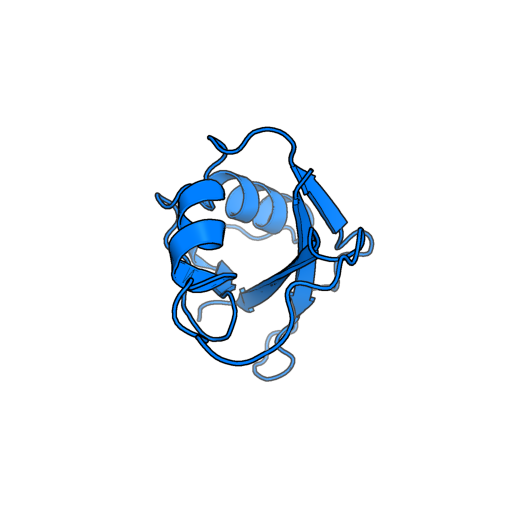IS A 1 97 ? -5.285 -1.496 -3.054 1.00 80.44 97 HIS A C 1
ATOM 793 O O . HIS A 1 97 ? -4.531 -2.315 -2.540 1.00 80.44 97 HIS A O 1
ATOM 799 N N . TYR A 1 98 ? -6.069 -0.711 -2.334 1.00 80.88 98 TYR A N 1
ATOM 800 C CA . TYR A 1 98 ? -6.150 -0.823 -0.886 1.00 80.88 98 TYR A CA 1
ATOM 801 C C . TYR A 1 98 ? -7.590 -1.048 -0.456 1.00 80.88 98 TYR A C 1
ATOM 803 O O . TYR A 1 98 ? -8.539 -0.540 -1.067 1.00 80.88 98 TYR A O 1
ATOM 811 N N . ARG A 1 99 ? -7.739 -1.838 0.601 1.00 77.25 99 ARG A N 1
ATOM 812 C CA . ARG A 1 99 ? -9.020 -2.213 1.196 1.00 77.25 99 ARG A CA 1
ATOM 813 C C . ARG A 1 99 ? -8.908 -2.214 2.714 1.00 77.25 99 ARG A C 1
ATOM 815 O O . ARG A 1 99 ? -7.802 -2.291 3.244 1.00 77.25 99 ARG A O 1
ATOM 822 N N . ARG A 1 100 ? -10.049 -2.125 3.398 1.00 75.94 100 ARG A N 1
ATOM 823 C CA . ARG A 1 100 ? -10.086 -2.343 4.844 1.00 75.94 100 ARG A CA 1
ATOM 824 C C . ARG A 1 100 ? -9.963 -3.843 5.100 1.00 75.94 100 ARG A C 1
ATOM 826 O O . ARG A 1 100 ? -10.698 -4.609 4.474 1.00 75.94 100 ARG A O 1
ATOM 833 N N . SER A 1 101 ? -9.026 -4.236 5.952 1.00 69.44 101 SER A N 1
ATOM 834 C CA . SER A 1 101 ? -9.041 -5.569 6.550 1.00 69.44 101 SER A CA 1
ATOM 835 C C . SER A 1 101 ? -10.106 -5.570 7.638 1.00 69.44 101 SER A C 1
ATOM 837 O O . SER A 1 101 ? -10.163 -4.612 8.411 1.00 69.44 101 SER A O 1
ATOM 839 N N . ALA A 1 102 ? -10.974 -6.579 7.637 1.00 57.47 102 ALA A N 1
ATOM 840 C CA . ALA A 1 102 ? -11.947 -6.789 8.708 1.00 57.47 102 ALA A CA 1
ATOM 841 C C . ALA A 1 102 ? -11.274 -7.436 9.922 1.00 57.47 102 ALA A C 1
ATOM 843 O O . ALA A 1 102 ? -10.301 -8.194 9.696 1.00 57.47 102 ALA A O 1
#

Secondary structure (DSSP, 8-state):
-EEEEEEE-TTSSS-PPPPS--EEEE--TT-BHHHHHHHHHHHHT-S-GGGEEEEETTEEEPTT-BHHHHIIIII--S----S-----TTTTEEEEEEEE--

Radius of gyration: 14.33 Å; chains: 1; bounding box: 33×27×43 Å

Organism: NCBI:txid1413687

Sequence (102 aa):
MILFFMSKCRTKEPFLPQISKSYLRIKDGRMTVRLLMKYLVSKLRLDSESEIEITCRGHQLLPFLTLQHVRDNIWSPRDALTLLPESSTTDHVMVLHYRRSA

Foldseek 3Di:
DAWEAEAEDPPDDPDQDDDPDRIDDDPDQQQFVLVVLVVSCVRSVNPDSLQKWKAFPNHTGDRRDTNNNCCDPPVCPVPPPDDDPDDDPPSRYGYMYMYTDD